Protein AF-A0A9E1RSR9-F1 (afdb_monomer)

Mean predicted aligned error: 4.0 Å

Secondary structure (DSSP, 8-state):
--HHHHHHHHGGG---------SS-S-----HHHHHHHHHTTHHHHHH-TTS----S--S-PPPP--SHHHHHHHHHHGGG-HHHHHTT-

Radius of gyration: 16.29 Å; Cα contacts (8 Å, |Δi|>4): 63; chains: 1; bounding box: 38×22×38 Å

Solvent-accessible surface area (backbone atoms only — not comparable to full-atom values): 5741 Å² total; per-residue (Å²): 136,55,70,68,60,47,46,70,74,48,45,89,80,56,85,88,81,91,83,88,76,66,86,32,77,67,76,44,90,63,56,58,68,61,48,25,60,57,34,45,64,48,48,61,63,31,74,74,35,84,89,49,90,70,82,60,47,60,76,83,78,63,81,62,84,38,45,34,56,68,63,50,49,51,56,61,55,28,60,78,65,40,70,70,54,37,48,74,77,110

pLDDT: mean 91.88, std 4.91, range [61.69, 97.25]

Structure (mmCIF, N/CA/C/O backbone):
data_AF-A0A9E1RSR9-F1
#
_entry.id   AF-A0A9E1RSR9-F1
#
loop_
_atom_site.group_PDB
_atom_site.id
_atom_site.type_symbol
_atom_site.label_atom_id
_atom_site.label_alt_id
_atom_site.label_comp_id
_atom_site.label_asym_id
_atom_site.label_entity_id
_atom_site.label_seq_id
_atom_site.pdbx_PDB_ins_code
_atom_site.Cartn_x
_atom_site.Cartn_y
_atom_site.Cartn_z
_atom_site.occupancy
_atom_site.B_iso_or_equiv
_atom_site.auth_seq_id
_atom_site.auth_comp_id
_atom_site.auth_asym_id
_atom_site.auth_atom_id
_atom_site.pdbx_PDB_model_num
ATOM 1 N N . MET A 1 1 ? -14.065 -8.620 0.801 1.00 61.69 1 MET A N 1
ATOM 2 C CA . MET A 1 1 ? -14.542 -7.877 1.993 1.00 61.69 1 MET A CA 1
ATOM 3 C C . MET A 1 1 ? -13.385 -7.049 2.523 1.00 61.69 1 MET A C 1
ATOM 5 O O . MET A 1 1 ? -12.348 -7.622 2.831 1.00 61.69 1 MET A O 1
ATOM 9 N N . ARG A 1 2 ? -13.531 -5.720 2.549 1.00 85.88 2 ARG A N 1
ATOM 10 C CA . ARG A 1 2 ? -12.483 -4.781 2.980 1.00 85.88 2 ARG A CA 1
ATOM 11 C C . ARG A 1 2 ? -12.438 -4.682 4.505 1.00 85.88 2 ARG A C 1
ATOM 13 O O . ARG A 1 2 ? -13.456 -4.893 5.158 1.00 85.88 2 ARG A O 1
ATOM 20 N N . VAL A 1 3 ? -11.277 -4.333 5.053 1.00 90.25 3 VAL A N 1
ATOM 21 C CA . VAL A 1 3 ? -11.076 -4.219 6.507 1.00 90.25 3 VAL A CA 1
ATOM 22 C C . VAL A 1 3 ? -12.011 -3.171 7.124 1.00 90.25 3 VAL A C 1
ATOM 24 O O . VAL A 1 3 ? -12.600 -3.441 8.164 1.00 90.25 3 VAL A O 1
ATOM 27 N N . ASP A 1 4 ? -12.242 -2.035 6.461 1.00 88.50 4 ASP A N 1
ATOM 28 C CA . ASP A 1 4 ? -13.147 -0.993 6.981 1.00 88.50 4 ASP A CA 1
ATOM 29 C C . ASP A 1 4 ? -14.609 -1.440 7.023 1.00 88.50 4 ASP A C 1
ATOM 31 O O . ASP A 1 4 ? -15.332 -1.158 7.975 1.00 88.50 4 ASP A O 1
ATOM 35 N N . GLU A 1 5 ? -15.041 -2.208 6.022 1.00 91.19 5 GLU A N 1
ATOM 36 C CA . GLU A 1 5 ? -16.383 -2.792 6.016 1.00 91.19 5 GLU A CA 1
ATOM 37 C C . GLU A 1 5 ? -16.532 -3.842 7.125 1.00 91.19 5 GLU A C 1
ATOM 39 O O . GLU A 1 5 ? -17.588 -3.945 7.748 1.00 91.19 5 GLU A O 1
ATOM 44 N N . LEU A 1 6 ? -15.467 -4.596 7.413 1.00 93.25 6 LEU A N 1
ATOM 45 C CA . LEU A 1 6 ? -15.439 -5.536 8.528 1.00 93.25 6 LEU A CA 1
ATOM 46 C C . LEU A 1 6 ? -15.523 -4.805 9.879 1.00 93.25 6 LEU A C 1
ATOM 48 O O . LEU A 1 6 ? -16.359 -5.181 10.698 1.00 93.25 6 LEU A O 1
ATOM 52 N N . LYS A 1 7 ? -14.737 -3.735 10.077 1.00 92.81 7 LYS A N 1
ATOM 53 C CA . LYS A 1 7 ? -14.817 -2.857 11.262 1.00 92.81 7 LYS A CA 1
ATOM 54 C C . LYS A 1 7 ? -16.238 -2.337 11.466 1.00 92.81 7 LYS A C 1
ATOM 56 O O . LYS A 1 7 ? -16.795 -2.473 12.548 1.00 92.81 7 LYS A O 1
ATOM 61 N N . ARG A 1 8 ? -16.863 -1.815 10.405 1.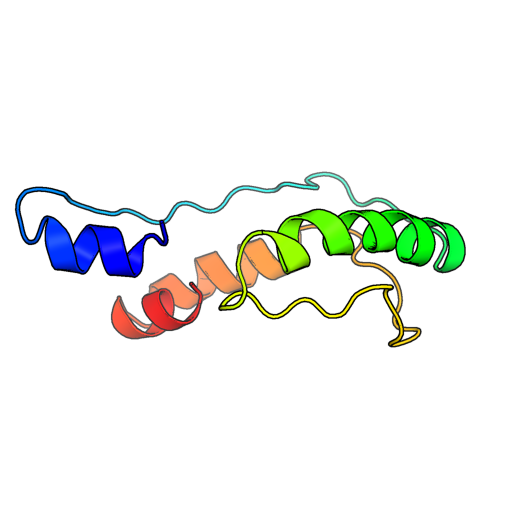00 93.50 8 ARG A N 1
ATOM 62 C CA . ARG A 1 8 ? -18.230 -1.275 10.455 1.00 93.50 8 ARG A CA 1
ATOM 63 C C . ARG A 1 8 ? -19.273 -2.327 10.844 1.00 93.50 8 ARG A C 1
ATOM 65 O O . ARG A 1 8 ? -20.208 -2.010 11.568 1.00 93.50 8 ARG A O 1
ATOM 72 N N . ARG A 1 9 ? -19.149 -3.558 10.336 1.00 96.12 9 ARG A N 1
ATOM 73 C CA . ARG A 1 9 ? -20.108 -4.645 10.609 1.00 96.12 9 ARG A CA 1
ATOM 74 C C . ARG A 1 9 ? -19.964 -5.238 12.003 1.00 96.12 9 ARG A C 1
ATOM 76 O O . ARG A 1 9 ? -20.970 -5.611 12.593 1.00 96.12 9 ARG A O 1
ATOM 83 N N . MET A 1 10 ? -18.731 -5.382 12.474 1.00 96.44 10 MET A N 1
ATOM 84 C CA . MET A 1 10 ? -18.435 -6.079 13.725 1.00 96.44 10 MET A CA 1
ATOM 85 C C . MET A 1 10 ? -18.374 -5.133 14.928 1.00 96.44 10 MET A C 1
ATOM 87 O O . MET A 1 10 ? -18.515 -5.598 16.056 1.00 96.44 10 MET A O 1
ATOM 91 N N . GLY A 1 11 ? -18.197 -3.827 14.702 1.00 94.44 11 GLY A N 1
ATOM 92 C CA . GLY A 1 11 ? -18.083 -2.835 15.769 1.00 94.44 11 GLY A CA 1
ATOM 93 C C . GLY A 1 11 ? -17.020 -3.244 16.786 1.00 94.44 11 GLY A C 1
ATOM 94 O O . GLY A 1 11 ? -15.940 -3.701 16.415 1.00 94.44 11 GLY A O 1
ATOM 95 N N . ASP A 1 12 ? -17.378 -3.163 18.063 1.00 95.94 12 ASP A N 1
ATOM 96 C CA . ASP A 1 12 ? -16.478 -3.444 19.186 1.00 95.94 12 ASP A CA 1
ATOM 97 C C . ASP A 1 12 ? -16.194 -4.942 19.400 1.00 95.94 12 ASP A C 1
ATOM 99 O O . ASP A 1 12 ? -15.424 -5.312 20.284 1.00 95.94 12 ASP A O 1
ATOM 103 N N . ALA A 1 13 ? -16.791 -5.833 18.599 1.00 97.25 13 ALA A N 1
ATOM 104 C CA . ALA A 1 13 ? -16.505 -7.266 18.675 1.00 97.25 13 ALA A CA 1
ATOM 105 C C . ALA A 1 13 ? -15.107 -7.626 18.139 1.00 97.25 13 ALA A C 1
ATOM 107 O O . ALA A 1 13 ? -14.647 -8.753 18.339 1.00 97.25 13 ALA A O 1
ATOM 108 N N . ILE A 1 14 ? -14.444 -6.701 17.438 1.00 95.31 14 ILE A N 1
ATOM 109 C CA . ILE A 1 14 ? -13.090 -6.884 16.916 1.00 95.31 14 ILE A CA 1
ATOM 110 C C . ILE A 1 14 ? -12.220 -5.660 17.199 1.00 95.31 14 ILE A C 1
ATOM 112 O O . ILE A 1 14 ? -12.673 -4.524 17.111 1.00 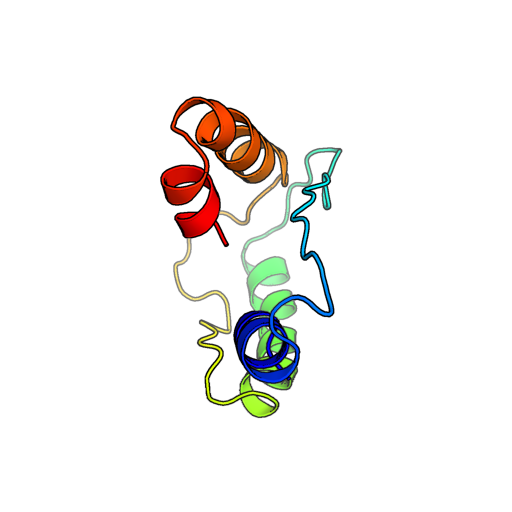95.31 14 ILE A O 1
ATOM 116 N N . ASP A 1 15 ? -10.936 -5.907 17.444 1.00 92.50 15 ASP A N 1
ATOM 117 C CA . ASP A 1 15 ? -9.888 -4.887 17.418 1.00 92.50 15 ASP A CA 1
ATOM 118 C C . ASP A 1 15 ? -8.993 -5.122 16.193 1.00 92.50 15 ASP A C 1
ATOM 120 O O . ASP A 1 15 ? -8.527 -6.240 15.950 1.00 92.50 15 ASP A O 1
ATOM 124 N N . VAL A 1 16 ? -8.763 -4.079 15.393 1.00 90.12 16 VAL A N 1
ATOM 125 C CA . VAL A 1 16 ? -7.964 -4.165 14.164 1.00 90.12 16 VAL A CA 1
ATOM 126 C C . VAL A 1 16 ? -6.670 -3.395 14.342 1.00 90.12 16 VAL A C 1
ATOM 128 O O . VAL A 1 16 ? -6.648 -2.166 14.349 1.00 90.12 16 VAL A O 1
ATOM 131 N N . GLN A 1 17 ? -5.570 -4.142 14.359 1.00 89.25 17 GLN A N 1
ATOM 132 C CA . GLN A 1 17 ? -4.229 -3.593 14.499 1.00 89.25 17 GLN A CA 1
ATOM 133 C C . GLN A 1 17 ? -3.451 -3.706 13.192 1.00 89.25 17 GLN A C 1
ATOM 135 O O . GLN A 1 17 ? -3.243 -4.798 12.659 1.00 89.25 17 GLN A O 1
ATOM 140 N N . TRP A 1 18 ? -2.950 -2.574 12.708 1.00 89.94 18 TRP A N 1
ATOM 141 C CA . TRP A 1 18 ? -2.103 -2.531 11.524 1.00 89.94 18 TRP A CA 1
ATOM 142 C C . TRP A 1 18 ? -0.640 -2.755 11.895 1.00 89.94 18 TRP A C 1
ATOM 144 O O . TRP A 1 18 ? -0.068 -2.059 12.734 1.00 89.94 18 TRP A O 1
ATOM 154 N N . LYS A 1 19 ? -0.018 -3.740 11.247 1.00 89.88 19 LYS A N 1
ATOM 155 C CA . LYS A 1 19 ? 1.398 -4.074 11.422 1.00 89.88 19 LYS A CA 1
ATOM 156 C C . LYS A 1 19 ? 2.066 -4.100 10.055 1.00 89.88 19 LYS A C 1
ATOM 158 O O . LYS A 1 19 ? 1.581 -4.767 9.146 1.00 89.88 19 LYS A O 1
ATOM 163 N N . SER A 1 20 ? 3.178 -3.386 9.918 1.00 91.62 20 SER A N 1
ATOM 164 C CA . SER A 1 20 ? 3.963 -3.341 8.685 1.00 91.62 20 SER A CA 1
ATOM 165 C C . SER A 1 20 ? 5.276 -4.105 8.827 1.00 91.62 20 SER A C 1
ATOM 167 O O . SER A 1 20 ? 5.942 -4.062 9.870 1.00 91.62 20 SER A O 1
ATOM 169 N N . PHE A 1 21 ? 5.655 -4.786 7.749 1.00 93.25 21 PHE A N 1
ATOM 170 C CA . PHE A 1 21 ? 6.855 -5.608 7.651 1.00 93.25 21 PHE A CA 1
ATOM 171 C C 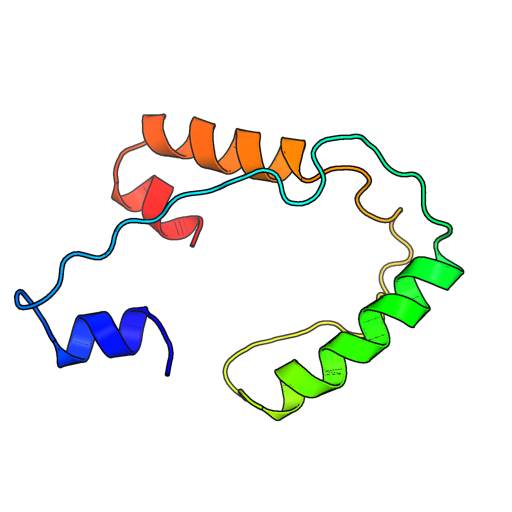. PHE A 1 21 ? 7.542 -5.356 6.310 1.00 93.25 21 PHE A C 1
ATOM 173 O O . PHE A 1 21 ? 6.904 -4.963 5.330 1.00 93.25 21 PHE A O 1
ATOM 180 N N . LEU A 1 22 ? 8.847 -5.615 6.247 1.00 95.44 22 LEU A N 1
ATOM 181 C CA . LEU A 1 22 ? 9.584 -5.519 4.994 1.00 95.44 22 LEU A CA 1
ATOM 182 C C . LEU A 1 22 ? 9.214 -6.689 4.075 1.00 95.44 22 LEU A C 1
ATOM 184 O O . LEU A 1 22 ? 9.560 -7.833 4.349 1.00 95.44 22 LEU A O 1
ATOM 188 N N . LEU A 1 23 ? 8.552 -6.387 2.960 1.00 94.62 23 LEU A N 1
ATOM 189 C CA . LEU A 1 23 ? 8.303 -7.350 1.885 1.00 94.62 23 LEU A CA 1
ATOM 190 C C . LEU A 1 23 ? 9.568 -7.611 1.050 1.00 94.62 23 LEU A C 1
ATOM 192 O O . LEU A 1 23 ? 9.789 -8.716 0.557 1.00 94.62 23 LEU A O 1
ATOM 196 N N . VAL A 1 24 ? 10.396 -6.580 0.876 1.00 94.31 24 VAL A N 1
ATOM 197 C CA . VAL A 1 24 ? 11.675 -6.633 0.161 1.00 94.31 24 VAL A CA 1
ATOM 198 C C . VAL A 1 24 ? 12.749 -6.093 1.111 1.00 94.31 24 VAL A C 1
ATOM 200 O O . VAL A 1 24 ? 13.043 -4.894 1.065 1.00 94.31 24 VAL A O 1
ATOM 203 N N . PRO A 1 25 ? 13.263 -6.938 2.028 1.00 92.50 25 PRO A N 1
ATOM 204 C CA . PRO A 1 25 ? 14.226 -6.514 3.042 1.00 92.50 25 PRO A CA 1
ATOM 205 C C . PRO A 1 25 ? 15.561 -6.111 2.413 1.00 92.50 25 PRO A C 1
ATOM 207 O O . PRO A 1 25 ? 16.051 -5.019 2.676 1.00 92.50 25 PRO A O 1
ATOM 210 N N . GLU A 1 26 ? 16.075 -6.937 1.502 1.00 94.25 26 GLU A N 1
ATOM 211 C CA . GLU A 1 26 ? 17.289 -6.641 0.743 1.00 94.25 26 GLU A CA 1
ATOM 212 C C . GLU A 1 26 ? 16.955 -5.916 -0.567 1.00 94.25 26 GLU A C 1
ATOM 214 O O . GLU A 1 26 ? 16.076 -6.391 -1.302 1.00 94.25 26 GLU A O 1
ATOM 219 N N . PRO A 1 27 ? 17.637 -4.804 -0.903 1.00 93.19 27 PRO A N 1
ATOM 220 C CA . PRO A 1 27 ? 17.416 -4.087 -2.151 1.00 93.19 27 PRO A CA 1
ATOM 221 C C . PRO A 1 27 ? 17.581 -4.979 -3.387 1.00 93.19 27 PRO A C 1
ATOM 223 O O . PRO A 1 27 ? 18.557 -5.714 -3.529 1.00 93.19 27 PRO A O 1
ATOM 226 N N . LYS A 1 28 ? 16.638 -4.882 -4.327 1.00 93.12 28 LYS A N 1
ATOM 227 C CA . LYS A 1 28 ? 16.680 -5.592 -5.612 1.00 93.12 28 LYS A CA 1
ATOM 228 C C . LYS A 1 28 ? 16.561 -4.609 -6.761 1.00 93.12 28 LYS A C 1
ATOM 230 O O . LYS A 1 28 ? 15.596 -3.855 -6.844 1.00 93.12 28 LYS A O 1
ATOM 235 N N . ILE A 1 29 ? 17.500 -4.676 -7.694 1.00 91.19 29 ILE A N 1
ATOM 236 C CA . ILE A 1 29 ? 17.415 -3.933 -8.951 1.00 91.19 29 ILE A CA 1
ATOM 237 C C . ILE A 1 29 ? 16.599 -4.772 -9.936 1.00 91.19 29 ILE A C 1
ATOM 239 O O . ILE A 1 29 ? 16.886 -5.949 -10.160 1.00 91.19 29 ILE A O 1
ATOM 243 N N . ARG A 1 30 ? 15.562 -4.173 -10.523 1.00 89.88 30 ARG A N 1
ATOM 244 C CA . ARG A 1 30 ? 14.762 -4.780 -11.593 1.00 89.88 30 ARG A CA 1
ATOM 245 C C . ARG A 1 30 ? 14.823 -3.872 -12.807 1.00 89.88 30 ARG A C 1
ATOM 247 O O . ARG A 1 30 ? 14.757 -2.655 -12.658 1.00 89.88 30 ARG A O 1
ATOM 254 N N . SER A 1 31 ? 14.915 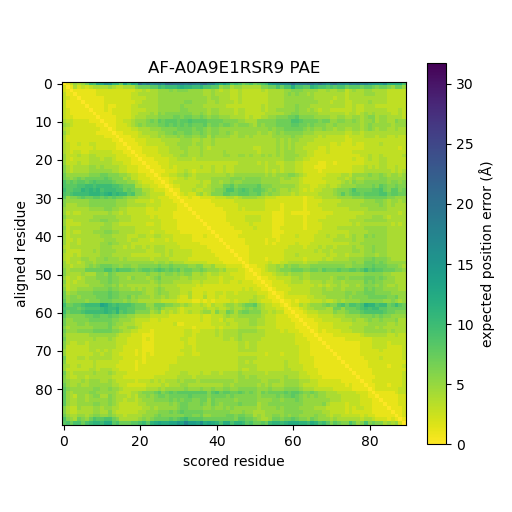-4.455 -14.000 1.00 94.50 31 SER A N 1
ATOM 255 C CA . SER A 1 31 ? 14.711 -3.663 -15.210 1.00 94.50 31 SER A CA 1
ATOM 256 C C . SER A 1 31 ? 13.266 -3.172 -15.265 1.00 94.50 31 SER A C 1
ATOM 258 O O . SER A 1 31 ? 12.352 -3.866 -14.805 1.00 94.50 31 SER A O 1
ATOM 260 N N . LEU A 1 32 ? 13.069 -1.986 -15.846 1.00 94.94 32 LEU A N 1
ATOM 261 C CA . LEU A 1 32 ? 11.744 -1.406 -16.049 1.00 94.94 32 LEU A CA 1
ATOM 262 C C . LEU A 1 32 ? 10.835 -2.378 -16.812 1.00 94.94 32 LEU A C 1
ATOM 264 O O . LEU A 1 32 ? 9.754 -2.687 -16.335 1.00 94.94 32 LEU A O 1
ATOM 268 N N . GLU A 1 33 ? 11.322 -2.957 -17.912 1.00 95.19 33 GLU A N 1
ATOM 269 C CA . GLU A 1 33 ? 10.582 -3.934 -18.724 1.00 95.19 33 GLU A CA 1
ATOM 270 C C . GLU A 1 33 ? 10.075 -5.130 -17.899 1.00 95.19 33 GLU A C 1
ATOM 272 O O . GLU A 1 33 ? 8.890 -5.463 -17.928 1.00 95.19 33 GLU A O 1
ATOM 277 N N . LYS A 1 34 ? 10.956 -5.766 -17.109 1.00 94.75 34 LYS A N 1
ATOM 278 C CA . LYS A 1 34 ? 10.566 -6.914 -16.276 1.00 94.75 34 LYS A CA 1
ATOM 279 C C . LYS A 1 34 ? 9.563 -6.509 -15.203 1.00 94.75 34 LYS A C 1
ATOM 281 O O . LYS A 1 34 ? 8.690 -7.307 -14.869 1.00 94.75 34 LYS A O 1
ATOM 286 N N . PHE A 1 35 ? 9.703 -5.309 -14.641 1.00 95.44 35 PHE A N 1
ATOM 287 C CA . PHE A 1 35 ? 8.773 -4.814 -13.637 1.00 95.44 35 PHE A CA 1
ATOM 288 C C . PHE A 1 35 ? 7.406 -4.491 -14.242 1.00 95.44 35 PHE A C 1
ATOM 290 O O . PHE A 1 35 ? 6.409 -4.972 -13.715 1.00 95.44 35 PHE A O 1
ATOM 297 N N . SER A 1 36 ? 7.351 -3.785 -15.374 1.00 95.81 36 SER A N 1
ATOM 298 C CA . SER A 1 36 ? 6.103 -3.504 -16.087 1.00 95.81 36 SER A CA 1
ATOM 299 C C . SER A 1 36 ? 5.363 -4.793 -16.439 1.00 95.81 36 SER A C 1
ATOM 301 O O . SER A 1 36 ? 4.196 -4.926 -16.073 1.00 95.81 36 SER A O 1
ATOM 303 N N . ARG A 1 37 ? 6.059 -5.801 -16.984 1.00 96.12 37 ARG A N 1
ATOM 304 C CA . ARG A 1 37 ? 5.455 -7.117 -17.249 1.00 96.12 37 ARG A CA 1
ATOM 305 C C . ARG A 1 37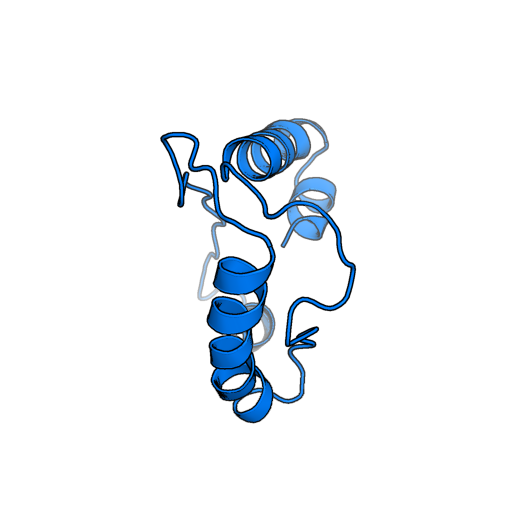 ? 4.961 -7.808 -15.977 1.00 96.12 37 ARG A C 1
ATOM 307 O O . ARG A 1 37 ? 3.886 -8.390 -15.956 1.00 96.12 37 ARG A O 1
ATOM 314 N N . TYR A 1 38 ? 5.720 -7.734 -14.883 1.00 94.62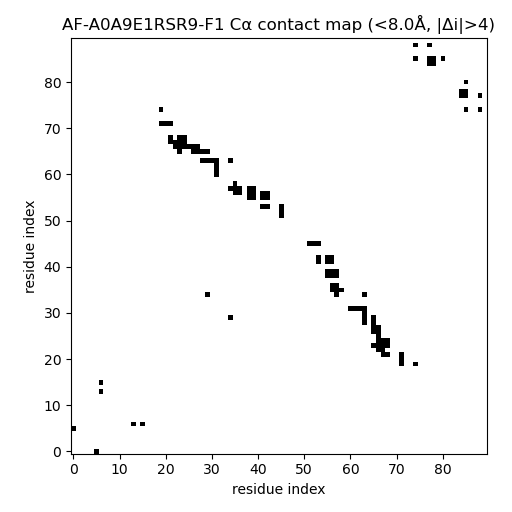 38 TYR A N 1
ATOM 315 C CA . TYR A 1 38 ? 5.276 -8.274 -13.594 1.00 94.62 38 TYR A CA 1
ATOM 316 C C . TYR A 1 38 ? 3.971 -7.617 -13.116 1.00 94.62 38 TYR A C 1
ATOM 318 O O . TYR A 1 38 ? 3.071 -8.313 -12.639 1.00 94.62 38 TYR A O 1
ATOM 326 N N . THR A 1 39 ? 3.848 -6.297 -13.264 1.00 95.94 39 THR A N 1
ATOM 327 C CA . THR A 1 39 ? 2.660 -5.564 -12.812 1.00 95.94 39 THR A CA 1
ATOM 328 C C . THR A 1 39 ? 1.401 -5.861 -13.624 1.00 95.94 39 THR A C 1
ATOM 330 O O . THR A 1 39 ? 0.317 -5.635 -13.099 1.00 95.94 39 THR A O 1
ATOM 333 N N . GLU A 1 40 ? 1.492 -6.445 -14.825 1.00 96.56 40 GLU A N 1
ATOM 334 C CA . GLU A 1 40 ? 0.318 -6.930 -15.581 1.00 96.56 40 GLU A CA 1
ATOM 335 C C . GLU A 1 40 ? -0.506 -7.937 -14.766 1.00 96.56 40 GLU A C 1
ATOM 337 O O . GLU A 1 40 ? -1.734 -7.949 -14.826 1.00 96.56 40 GLU A O 1
ATOM 342 N N . SER A 1 41 ? 0.154 -8.732 -13.913 1.00 95.81 41 SER A N 1
ATOM 343 C CA . SER A 1 41 ? -0.529 -9.665 -13.006 1.00 95.81 41 SER A CA 1
ATOM 344 C C . SER A 1 41 ? -1.477 -8.977 -12.015 1.00 95.81 41 SER A C 1
ATOM 346 O O . SER A 1 41 ? -2.357 -9.637 -11.462 1.00 95.81 41 SER A O 1
ATOM 348 N N . TRP A 1 42 ? -1.338 -7.663 -11.807 1.00 95.31 42 TRP A N 1
ATOM 349 C CA . TRP A 1 42 ? -2.236 -6.864 -10.974 1.00 95.31 42 TRP A CA 1
ATOM 350 C C . TRP A 1 42 ? -3.597 -6.607 -11.632 1.00 95.31 42 TRP A C 1
ATOM 352 O O . TRP A 1 42 ? -4.520 -6.205 -10.929 1.00 95.31 42 TRP A O 1
ATOM 362 N N . GLN A 1 43 ? -3.769 -6.890 -12.930 1.00 94.81 43 GLN A N 1
ATOM 363 C CA . GLN A 1 43 ? -5.081 -6.793 -13.579 1.00 94.81 43 GLN A CA 1
ATOM 364 C C . GLN A 1 43 ? -6.084 -7.753 -12.932 1.00 94.81 43 GLN A C 1
ATOM 366 O O . GLN A 1 43 ? -7.204 -7.371 -12.617 1.00 94.81 43 GLN A O 1
ATOM 371 N N . ARG A 1 44 ? -5.647 -8.978 -12.621 1.00 94.44 44 ARG A N 1
ATOM 372 C CA . ARG A 1 44 ? -6.497 -9.977 -11.967 1.00 94.44 44 ARG A CA 1
ATOM 373 C C . ARG A 1 44 ? -7.112 -9.471 -10.649 1.00 94.44 44 ARG A C 1
ATOM 375 O O . ARG A 1 44 ? -8.328 -9.555 -10.520 1.00 94.44 44 ARG A O 1
ATOM 382 N N . PRO A 1 45 ? -6.345 -8.991 -9.647 1.00 92.44 45 PRO A N 1
ATOM 383 C CA . PRO A 1 45 ? -6.946 -8.443 -8.434 1.00 92.44 45 PRO A CA 1
ATOM 384 C C . PRO A 1 45 ? -7.742 -7.153 -8.682 1.00 92.44 45 PRO A C 1
ATOM 386 O O . PRO A 1 45 ? -8.696 -6.919 -7.944 1.00 92.44 45 PRO A O 1
ATOM 389 N N . ALA A 1 46 ? -7.412 -6.356 -9.706 1.00 92.06 46 ALA A N 1
ATOM 390 C CA . ALA A 1 46 ? -8.214 -5.190 -10.089 1.00 92.06 46 ALA A CA 1
ATOM 391 C C . ALA A 1 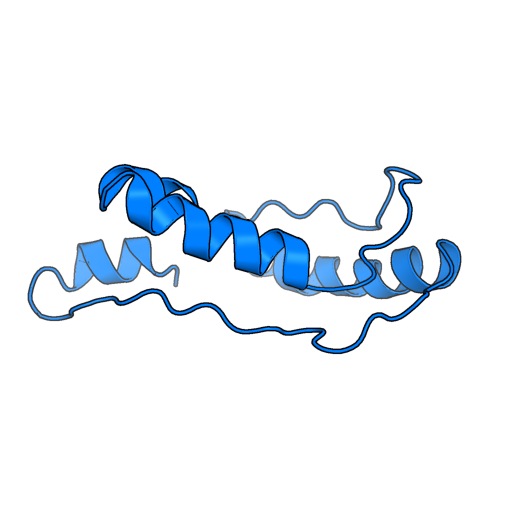46 ? -9.629 -5.584 -10.544 1.00 92.06 46 ALA A C 1
ATOM 393 O O . ALA A 1 46 ? -10.604 -4.965 -10.124 1.00 92.06 46 ALA A O 1
ATOM 394 N N . ASP A 1 47 ? -9.749 -6.659 -11.324 1.00 93.25 47 ASP A N 1
ATOM 395 C CA . ASP A 1 47 ? -11.040 -7.172 -11.796 1.00 93.25 47 ASP A CA 1
ATOM 396 C C . ASP A 1 47 ? -11.878 -7.794 -10.663 1.00 93.25 47 ASP A C 1
ATOM 398 O O . ASP A 1 47 ? -13.105 -7.849 -10.742 1.00 93.25 47 ASP A O 1
ATOM 402 N N . MET A 1 48 ? -11.228 -8.270 -9.594 1.00 93.44 48 MET A N 1
ATOM 403 C CA . MET A 1 48 ? -11.892 -8.932 -8.464 1.00 93.44 48 MET A CA 1
ATOM 404 C C . MET A 1 48 ? -12.547 -7.963 -7.469 1.00 93.44 48 MET A C 1
ATOM 406 O O . MET A 1 48 ? -13.447 -8.374 -6.737 1.00 93.44 48 MET A O 1
ATOM 410 N N . GLU A 1 49 ? -12.091 -6.712 -7.391 1.00 90.19 49 GLU A N 1
ATOM 411 C CA . GLU A 1 49 ? -12.573 -5.730 -6.413 1.00 90.19 49 GLU A CA 1
ATOM 412 C C . GLU A 1 49 ? -12.672 -4.338 -7.059 1.00 90.19 49 GLU A C 1
ATOM 414 O O . GLU A 1 49 ? -11.699 -3.582 -7.045 1.00 90.19 49 GLU A O 1
ATOM 419 N N . PRO A 1 50 ? -13.850 -3.958 -7.594 1.00 86.38 50 PRO A N 1
ATOM 420 C CA . PRO A 1 50 ? -14.036 -2.697 -8.317 1.00 86.38 50 PRO A CA 1
ATOM 421 C C . PRO A 1 50 ? -13.714 -1.434 -7.504 1.00 86.38 50 PRO A C 1
ATOM 423 O O . PRO A 1 50 ? -13.430 -0.380 -8.078 1.00 86.38 50 PRO A O 1
ATOM 426 N N . ALA A 1 51 ? -13.759 -1.509 -6.168 1.00 87.38 51 ALA A N 1
ATOM 427 C CA . ALA A 1 51 ? -13.396 -0.391 -5.299 1.00 87.38 51 ALA A CA 1
ATOM 428 C C . ALA A 1 51 ? -11.873 -0.237 -5.102 1.00 87.38 51 ALA A C 1
ATOM 430 O O . ALA A 1 51 ? -11.430 0.741 -4.493 1.00 87.38 51 ALA A O 1
ATOM 431 N N . ALA A 1 52 ? -11.060 -1.191 -5.560 1.00 87.06 52 ALA A N 1
ATOM 432 C CA . ALA A 1 52 ? -9.606 -1.103 -5.544 1.00 87.06 52 ALA A CA 1
ATOM 433 C C . ALA A 1 52 ? -9.107 -0.569 -6.894 1.00 87.06 52 ALA A C 1
ATOM 435 O O . ALA A 1 52 ? -9.301 -1.169 -7.948 1.00 87.06 52 ALA A O 1
ATOM 436 N N . LYS A 1 53 ? -8.460 0.597 -6.866 1.00 88.56 53 LYS A N 1
ATOM 437 C CA . LYS A 1 53 ? -7.896 1.232 -8.060 1.00 88.56 53 LYS A CA 1
ATOM 438 C C . LYS A 1 53 ? -6.471 0.724 -8.259 1.00 88.56 53 LYS A C 1
ATOM 440 O O . LYS A 1 53 ? -5.606 0.992 -7.430 1.00 88.56 53 LYS A O 1
ATOM 445 N N . PHE A 1 54 ? -6.223 0.035 -9.366 1.00 91.12 54 PHE A N 1
ATOM 446 C CA . PHE A 1 54 ? -4.881 -0.364 -9.777 1.00 91.12 54 PHE A CA 1
ATOM 447 C C . PHE A 1 54 ? -4.481 0.406 -11.031 1.00 91.12 54 PHE A C 1
ATOM 449 O O . PHE A 1 54 ? -5.255 0.499 -11.980 1.00 91.12 54 PHE A O 1
ATOM 456 N N . THR A 1 55 ? -3.253 0.917 -11.050 1.00 90.00 55 THR A N 1
ATOM 457 C CA . THR A 1 55 ? -2.607 1.370 -12.285 1.00 90.00 55 THR A CA 1
ATOM 458 C C . THR A 1 55 ? -1.739 0.225 -12.782 1.00 90.00 55 THR A C 1
ATOM 460 O O . THR A 1 55 ? -0.667 -0.029 -12.230 1.00 90.00 55 THR A O 1
ATOM 463 N N . THR A 1 56 ? -2.227 -0.504 -13.780 1.00 91.94 56 THR A N 1
ATOM 464 C CA . THR A 1 56 ? -1.529 -1.645 -14.373 1.00 91.94 56 THR A CA 1
ATOM 465 C C . THR A 1 56 ? -1.711 -1.653 -15.897 1.00 91.94 56 THR A C 1
ATOM 467 O O . THR A 1 56 ? -2.814 -1.360 -16.361 1.00 91.94 56 THR A O 1
ATOM 470 N N . PRO A 1 57 ? -0.651 -1.935 -16.682 1.00 94.69 57 PRO A N 1
ATOM 471 C CA . PRO A 1 57 ? 0.731 -2.166 -16.245 1.00 94.69 57 PRO A CA 1
ATOM 472 C C . PRO A 1 57 ? 1.408 -0.884 -15.725 1.00 94.69 57 PRO A C 1
ATOM 474 O O . PRO A 1 57 ? 0.869 0.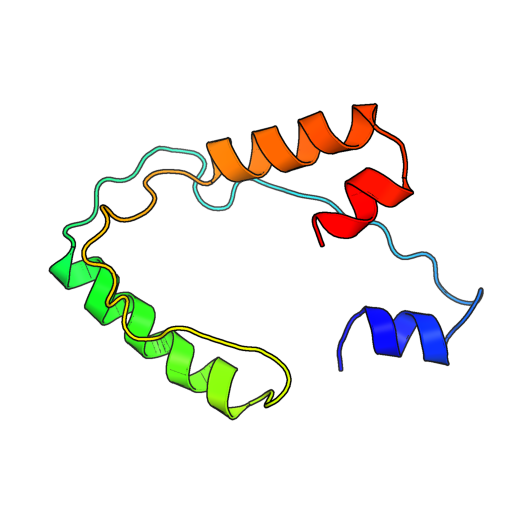219 -15.819 1.00 94.69 57 PRO A O 1
ATOM 477 N N . TRP A 1 58 ? 2.607 -1.024 -15.156 1.00 93.88 58 TRP A N 1
ATOM 478 C CA . TRP A 1 58 ? 3.431 0.091 -14.691 1.00 93.88 58 TRP A CA 1
ATOM 479 C C . TRP A 1 58 ? 3.815 1.010 -15.859 1.00 93.88 58 TRP A C 1
ATOM 481 O O . TRP A 1 58 ? 4.789 0.757 -16.572 1.00 93.88 58 TRP A O 1
ATOM 491 N N . ALA A 1 59 ? 3.022 2.066 -16.049 1.00 88.75 59 ALA A N 1
ATOM 492 C CA . ALA A 1 59 ? 3.080 2.952 -17.212 1.00 88.75 59 ALA A CA 1
ATOM 493 C C . ALA A 1 59 ? 3.831 4.273 -16.964 1.00 88.75 59 ALA A C 1
ATOM 495 O O . ALA A 1 59 ? 4.062 5.031 -17.899 1.00 88.75 59 ALA A O 1
ATOM 496 N N . SER A 1 60 ? 4.224 4.568 -15.721 1.00 90.31 60 SER A N 1
ATOM 497 C CA . SER A 1 60 ? 4.838 5.858 -15.363 1.00 90.31 60 SER A CA 1
ATOM 498 C C . SER A 1 60 ? 6.262 6.045 -15.897 1.00 90.31 60 SER A C 1
ATOM 500 O O . SER A 1 60 ? 6.786 7.153 -15.850 1.00 90.31 60 SER A O 1
ATOM 502 N N . GLY A 1 61 ? 6.929 4.968 -16.326 1.00 89.81 61 GLY A N 1
ATOM 503 C CA . GLY A 1 61 ? 8.351 4.983 -16.688 1.00 89.81 61 GLY A CA 1
ATOM 504 C C . GLY A 1 61 ? 9.303 5.189 -15.502 1.00 89.81 61 GLY A C 1
ATOM 505 O O . GLY A 1 61 ? 10.517 5.138 -15.679 1.00 89.81 61 GLY A O 1
ATOM 506 N N . ALA A 1 62 ? 8.776 5.385 -14.288 1.00 92.56 62 ALA A N 1
ATOM 507 C CA . ALA A 1 62 ? 9.584 5.552 -13.091 1.00 92.56 62 ALA A CA 1
ATOM 508 C C . ALA A 1 62 ? 10.349 4.265 -12.765 1.00 92.56 62 ALA A C 1
ATOM 510 O O . ALA A 1 62 ? 9.828 3.156 -12.936 1.00 92.56 62 ALA A O 1
ATOM 511 N N . THR A 1 63 ? 11.566 4.424 -12.239 1.00 93.44 63 THR A N 1
ATOM 512 C CA . THR A 1 63 ? 12.392 3.309 -11.772 1.00 93.44 63 THR A CA 1
ATOM 513 C C . THR A 1 63 ? 11.607 2.447 -10.777 1.00 93.44 63 THR A C 1
ATOM 515 O O . THR A 1 63 ? 11.040 2.990 -9.824 1.00 93.44 63 THR A O 1
ATOM 518 N N . PRO A 1 64 ? 11.573 1.114 -10.960 1.00 94.12 64 PRO A N 1
ATOM 519 C CA . PRO A 1 64 ? 10.888 0.222 -10.036 1.00 94.12 64 PRO A CA 1
ATOM 520 C C . PRO A 1 64 ? 11.384 0.367 -8.591 1.00 94.12 64 PRO A C 1
ATOM 522 O O . PRO A 1 64 ? 12.586 0.558 -8.376 1.00 94.12 64 PRO A O 1
ATOM 525 N N . PRO A 1 65 ? 10.502 0.208 -7.587 1.00 93.56 65 PRO A N 1
ATOM 526 C CA . PRO A 1 65 ? 10.914 0.217 -6.192 1.00 93.56 65 PRO A CA 1
ATOM 527 C C . PRO A 1 65 ? 11.903 -0.923 -5.922 1.00 93.56 65 PRO A C 1
ATOM 529 O O . PRO A 1 65 ? 11.640 -2.089 -6.232 1.00 93.56 65 PRO A O 1
ATOM 532 N N . SER A 1 66 ? 13.043 -0.579 -5.323 1.00 95.31 66 SER A N 1
ATOM 533 C CA . SER A 1 66 ? 14.113 -1.533 -5.017 1.00 95.31 66 SER A CA 1
ATOM 534 C C . SER A 1 66 ? 13.968 -2.186 -3.643 1.00 95.31 66 SER A C 1
ATOM 536 O O . SER A 1 66 ? 14.458 -3.293 -3.444 1.00 95.31 66 SER A O 1
ATOM 538 N N . SER A 1 67 ? 13.282 -1.539 -2.700 1.00 95.75 67 SER A N 1
ATOM 539 C CA . SER A 1 67 ? 13.082 -2.017 -1.330 1.00 95.75 67 SER A CA 1
ATOM 540 C C . SER A 1 67 ? 11.739 -1.537 -0.780 1.00 95.75 67 SER A C 1
ATOM 542 O O . SER A 1 67 ? 11.225 -0.496 -1.191 1.00 95.75 67 SER A O 1
ATOM 544 N N . SER A 1 68 ? 11.184 -2.273 0.184 1.00 95.88 68 SER A N 1
ATOM 545 C CA . SER A 1 68 ? 10.038 -1.821 0.985 1.00 95.88 68 SER A CA 1
ATOM 546 C C . SER A 1 68 ? 10.437 -0.884 2.132 1.00 95.88 68 SER A C 1
ATOM 548 O O . SER A 1 68 ? 9.566 -0.395 2.847 1.00 95.88 68 SER A O 1
ATOM 550 N N . PHE A 1 69 ? 11.734 -0.634 2.334 1.00 96.00 69 PHE A N 1
ATOM 551 C CA . PHE A 1 69 ? 12.238 0.178 3.441 1.00 96.00 69 PHE A CA 1
ATOM 552 C C . PHE A 1 69 ? 11.689 1.616 3.463 1.00 96.00 69 PHE A C 1
ATOM 554 O O . PHE A 1 69 ? 11.255 2.037 4.534 1.00 96.00 69 PHE A O 1
ATOM 561 N N . PRO A 1 70 ? 11.586 2.355 2.336 1.00 94.06 70 PRO A N 1
ATOM 562 C CA . PRO A 1 70 ? 10.989 3.693 2.357 1.00 94.06 70 PRO A CA 1
ATOM 563 C C . PRO A 1 70 ? 9.538 3.699 2.863 1.00 94.06 70 PRO A C 1
ATOM 565 O O . PRO A 1 70 ? 9.183 4.519 3.705 1.00 94.06 70 PRO A O 1
ATOM 568 N N . ALA A 1 71 ? 8.718 2.740 2.419 1.00 93.56 71 ALA A N 1
ATOM 569 C CA . ALA A 1 71 ? 7.342 2.596 2.895 1.00 93.56 71 ALA A CA 1
ATOM 570 C C . ALA A 1 71 ? 7.291 2.211 4.385 1.00 93.56 71 ALA A C 1
ATOM 572 O O . ALA A 1 71 ? 6.475 2.737 5.139 1.00 93.56 71 ALA A O 1
ATOM 573 N N . GLN A 1 72 ? 8.207 1.344 4.831 1.00 94.38 72 GLN A N 1
ATOM 574 C CA . GLN A 1 72 ? 8.323 0.964 6.239 1.00 94.38 72 GLN A CA 1
ATOM 575 C C . GLN A 1 72 ? 8.696 2.157 7.124 1.00 94.38 72 GLN A C 1
ATOM 577 O O . GLN A 1 72 ? 8.112 2.325 8.195 1.00 94.38 72 GLN A O 1
ATOM 582 N N . MET A 1 73 ? 9.641 2.993 6.688 1.00 94.44 73 MET A N 1
ATOM 583 C CA . MET A 1 73 ? 10.003 4.214 7.406 1.00 94.44 73 MET A CA 1
ATOM 584 C C . MET A 1 73 ? 8.817 5.166 7.506 1.00 94.44 73 MET A C 1
ATOM 586 O O . MET A 1 73 ? 8.543 5.651 8.597 1.00 94.44 73 MET A O 1
ATOM 590 N N . ALA A 1 74 ? 8.087 5.386 6.409 1.00 93.88 74 ALA A N 1
ATOM 591 C CA . ALA A 1 74 ? 6.908 6.247 6.411 1.00 93.88 74 ALA A CA 1
ATOM 592 C C . ALA A 1 74 ? 5.846 5.754 7.411 1.00 93.88 74 ALA A C 1
ATOM 594 O O . ALA A 1 74 ? 5.364 6.533 8.233 1.00 93.88 74 ALA A O 1
ATOM 595 N N . TRP A 1 75 ? 5.573 4.442 7.433 1.00 93.06 75 TRP A N 1
ATOM 596 C CA . TRP A 1 75 ? 4.680 3.841 8.426 1.00 93.06 75 TRP A CA 1
ATOM 597 C C . TRP A 1 75 ? 5.157 4.084 9.863 1.00 93.06 75 TRP A C 1
ATOM 599 O O . TRP A 1 75 ? 4.380 4.519 10.711 1.00 93.06 75 TRP A O 1
ATOM 609 N N . LYS A 1 76 ? 6.431 3.806 10.162 1.00 93.06 76 LYS A N 1
ATOM 610 C CA . LYS A 1 76 ? 6.970 3.966 11.522 1.00 93.06 76 LYS A CA 1
ATOM 611 C C . LYS A 1 76 ? 7.004 5.432 11.950 1.00 93.06 76 LYS A C 1
ATOM 613 O O . LYS A 1 76 ? 6.662 5.722 13.088 1.00 93.06 76 LYS A O 1
ATOM 618 N N . ALA A 1 77 ? 7.337 6.339 11.036 1.00 93.81 77 ALA A N 1
ATOM 619 C CA . ALA A 1 77 ? 7.312 7.773 11.282 1.00 93.81 77 ALA A CA 1
ATOM 620 C C . ALA A 1 77 ? 5.891 8.274 11.581 1.00 93.81 77 ALA A C 1
ATOM 622 O O . ALA A 1 77 ? 5.713 9.073 12.495 1.00 93.81 77 ALA A O 1
ATOM 623 N N . SER A 1 78 ? 4.878 7.771 10.864 1.00 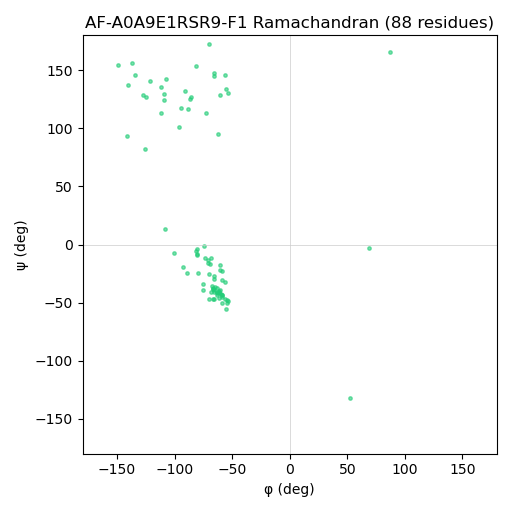93.38 78 SER A N 1
ATOM 624 C CA . SER A 1 78 ? 3.479 8.189 11.045 1.00 93.38 78 SER A CA 1
ATOM 625 C C . SER A 1 78 ? 2.949 7.966 12.468 1.00 93.38 78 SER A C 1
ATOM 627 O O . SER A 1 78 ? 2.158 8.772 12.949 1.00 93.38 78 SER A O 1
ATOM 629 N N . ALA A 1 79 ? 3.455 6.948 13.177 1.00 90.69 79 ALA A N 1
ATOM 630 C CA . ALA A 1 79 ? 3.083 6.647 14.562 1.00 90.69 79 ALA A CA 1
ATOM 631 C C . ALA A 1 79 ? 3.406 7.788 15.546 1.00 90.69 79 ALA A C 1
ATOM 633 O O . ALA A 1 79 ? 2.813 7.876 16.616 1.00 90.69 79 ALA A O 1
ATOM 634 N N . HIS A 1 80 ? 4.334 8.682 15.194 1.00 94.12 80 HIS A N 1
ATOM 635 C CA . HIS A 1 80 ? 4.690 9.833 16.026 1.00 94.12 80 HIS A CA 1
ATOM 636 C C . HIS A 1 80 ? 3.723 11.018 15.887 1.00 94.12 80 HIS A C 1
ATOM 638 O O . HIS A 1 80 ? 3.853 11.989 16.628 1.00 94.12 80 HIS A O 1
ATOM 644 N N . PHE A 1 81 ? 2.754 10.947 14.969 1.00 92.81 81 PHE A N 1
ATOM 645 C CA . PHE A 1 81 ? 1.793 12.021 14.691 1.00 92.81 81 PHE A CA 1
ATOM 646 C C . PHE A 1 81 ? 0.370 11.700 15.180 1.00 92.81 81 PHE A C 1
ATOM 648 O O . PHE A 1 81 ? -0.577 12.400 14.826 1.00 92.81 81 PHE A O 1
ATOM 655 N N . GLY A 1 82 ? 0.224 10.662 16.010 1.00 89.94 82 GLY A N 1
ATOM 656 C CA . GLY A 1 82 ? -1.049 10.216 16.574 1.00 89.94 82 GLY A CA 1
ATOM 657 C C . GLY A 1 82 ? -1.812 9.231 15.686 1.00 89.94 82 GLY A C 1
ATOM 658 O O . GLY A 1 82 ? -1.522 9.060 14.498 1.00 89.94 82 GLY A O 1
ATOM 659 N N . ASP A 1 83 ? -2.813 8.587 16.285 1.00 87.50 83 ASP A N 1
ATOM 660 C CA . ASP A 1 83 ? -3.518 7.454 15.679 1.00 87.50 83 ASP A CA 1
ATOM 661 C C . ASP A 1 83 ? -4.249 7.830 14.389 1.00 87.50 83 ASP A C 1
ATOM 663 O O . ASP A 1 83 ? -4.235 7.059 13.437 1.00 87.50 83 ASP A O 1
ATOM 667 N N . GLU A 1 84 ? -4.839 9.026 14.309 1.00 88.06 84 GLU A N 1
ATOM 668 C CA . GLU A 1 84 ? -5.536 9.480 13.099 1.00 88.06 84 GLU A CA 1
ATOM 669 C C . GLU A 1 84 ? -4.567 9.661 11.916 1.00 88.06 84 GLU A C 1
ATOM 671 O O . GLU A 1 84 ? -4.862 9.268 10.785 1.00 88.06 84 GLU A O 1
ATOM 676 N N . ALA A 1 85 ? -3.378 10.219 12.163 1.00 86.81 85 ALA A N 1
ATOM 677 C CA . ALA A 1 85 ? -2.366 10.416 11.128 1.00 86.81 85 ALA A CA 1
ATOM 678 C C . ALA A 1 85 ? -1.787 9.079 10.649 1.00 86.81 85 ALA A C 1
ATOM 680 O O . ALA A 1 85 ? -1.619 8.870 9.445 1.00 86.81 85 ALA A O 1
ATOM 681 N N . GLN A 1 86 ? -1.536 8.155 11.578 1.00 89.31 86 GLN A N 1
ATOM 682 C CA . GLN A 1 86 ? -1.153 6.783 11.255 1.00 89.31 86 GLN A CA 1
ATOM 683 C C . GLN A 1 86 ? -2.287 6.028 10.545 1.00 89.31 86 GLN A C 1
ATOM 685 O O . GLN A 1 86 ? -2.021 5.162 9.707 1.00 89.31 86 GLN A O 1
ATOM 690 N N . GLN A 1 87 ? -3.548 6.380 10.825 1.00 85.94 87 GLN A N 1
ATOM 691 C CA . GLN A 1 87 ? -4.694 5.772 10.168 1.00 85.94 87 GLN A CA 1
ATOM 692 C C . GLN A 1 87 ? -4.784 6.105 8.683 1.00 85.94 87 GLN A C 1
ATOM 694 O O . GLN A 1 87 ? -5.057 5.229 7.880 1.00 85.94 87 GLN A O 1
ATOM 699 N N . ARG A 1 88 ? -4.447 7.333 8.291 1.00 86.19 88 ARG A N 1
ATOM 700 C CA . ARG A 1 88 ? -4.459 7.754 6.878 1.00 86.19 88 ARG A CA 1
ATOM 701 C C . ARG A 1 88 ? -3.387 7.086 6.004 1.00 86.19 88 ARG A C 1
ATOM 703 O O . ARG A 1 88 ? -3.423 7.240 4.787 1.00 86.19 88 ARG A O 1
ATOM 710 N N . TYR A 1 89 ? -2.411 6.401 6.603 1.00 83.38 89 TYR A N 1
ATOM 711 C CA . TYR A 1 89 ? -1.413 5.612 5.872 1.00 83.38 89 TYR A CA 1
ATOM 712 C C . TYR A 1 89 ? -1.925 4.223 5.451 1.00 83.38 89 TYR A C 1
ATOM 714 O O . TYR A 1 89 ? -1.223 3.534 4.704 1.00 83.38 89 TYR A O 1
ATOM 722 N N . HIS A 1 90 ? -3.107 3.813 5.922 1.00 71.31 90 HIS A N 1
ATOM 723 C CA . HIS A 1 90 ? -3.818 2.603 5.506 1.00 71.31 90 HIS A CA 1
ATOM 724 C C . HIS A 1 90 ? -5.188 2.934 4.908 1.00 71.31 90 HIS A C 1
ATOM 726 O O . HIS A 1 90 ? -5.707 2.057 4.181 1.00 71.31 90 HIS A O 1
#

Sequence (90 aa):
MRVDELKRRMGDAIDVQWKSFLLVPEPKIRSLEKFSRYTESWQRPADMEPAAKFTTPWASGATPPSSSFPAQMAWKASAHFGDEAQQRYH

Foldseek 3Di:
DDPVVVCVVCPPVDDDDDDDDKPFADFDFDDPVVQLVVQQVVVVVCVVDVVDDDDHRPDPPDGDGRICVVVVVVLVVQVVVDDVSNVVSD